Protein AF-A0A931BWD2-F1 (afdb_monomer_lite)

Sequence (123 aa):
MAHSYVINSINGLVLILVGLTRYVVIPDQPVTALAVPVFGLLLLACTYHLRKHNRFVFHTVTSLTLLAAVLLSLQVSADASWSTQDVLLLLMGLSCFIATLFFVGSFVRERRLRDRSVYKDDL

pLDDT: mean 92.73, std 8.56, range [55.41, 98.62]

Secondary structure (DSSP, 8-state):
---HHHHHHHHHHHHHHHHHHHHHHSTT--GGGGHHHHHHHHHHHHHHHHHTT-HHHHHHHHHHHHHHHHHHHTTS--SSS--HHHHHHHHHHHHHHHHHHHHHHHHHHHHHHHHHHHHHHT-

Foldseek 3Di:
DDQLLVLLLVLLVLQQVLLVVLVVVDPPDDPCSCVSNVVSVVSNVLSVVSVVVPVVSLVVSLVVLLVLLVVLQVPADPDPDGDPNNVSSNSSSVSSVVSSVVSVVVVVVVVVVVVVVVVVVVD

Structure (mmCIF, N/CA/C/O backbone):
data_AF-A0A931BWD2-F1
#
_entry.id   AF-A0A931BWD2-F1
#
loop_
_atom_site.group_PDB
_atom_site.id
_atom_site.type_symbol
_atom_site.label_atom_id
_atom_site.label_alt_id
_atom_site.label_comp_id
_atom_site.label_asym_id
_atom_site.label_entity_id
_atom_site.label_seq_id
_atom_site.pdbx_PDB_ins_code
_atom_site.Cartn_x
_atom_site.Cartn_y
_atom_site.Cartn_z
_atom_site.occupancy
_atom_site.B_iso_or_equiv
_atom_site.auth_seq_id
_atom_site.auth_comp_id
_atom_site.auth_asym_id
_atom_site.auth_atom_id
_atom_site.pdbx_PDB_model_num
ATOM 1 N N . MET A 1 1 ? -7.835 13.431 12.130 1.00 64.81 1 MET A N 1
ATOM 2 C CA . MET A 1 1 ? -7.289 12.254 11.417 1.00 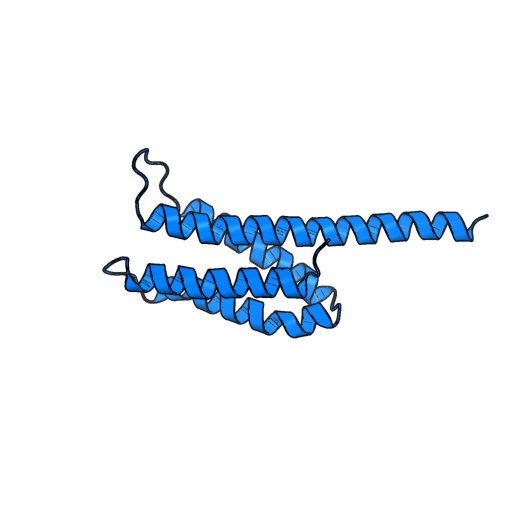64.81 1 MET A CA 1
ATOM 3 C C . MET A 1 1 ? -8.351 11.761 10.458 1.00 64.81 1 MET A C 1
ATOM 5 O O . MET A 1 1 ? -9.505 11.698 10.869 1.00 64.81 1 MET A O 1
ATOM 9 N N . ALA A 1 2 ? -7.975 11.474 9.213 1.00 79.50 2 ALA A N 1
ATOM 10 C CA . ALA A 1 2 ? -8.878 10.907 8.215 1.00 79.50 2 ALA A CA 1
ATOM 11 C C . ALA A 1 2 ? -9.408 9.533 8.665 1.00 79.50 2 ALA A C 1
ATOM 13 O O . ALA A 1 2 ? -8.749 8.830 9.433 1.00 79.50 2 ALA A O 1
ATOM 14 N N . HIS A 1 3 ? -10.598 9.155 8.202 1.00 90.19 3 HIS A N 1
ATOM 15 C CA . HIS A 1 3 ? -11.184 7.859 8.534 1.00 90.19 3 HIS A CA 1
ATOM 16 C C . HIS A 1 3 ? -10.438 6.713 7.841 1.00 90.19 3 HIS A C 1
ATOM 18 O O . HIS A 1 3 ? -10.118 6.802 6.656 1.00 90.19 3 HIS A O 1
ATOM 24 N N . SER A 1 4 ? -10.232 5.599 8.551 1.00 92.31 4 SER A N 1
ATOM 25 C CA . SER A 1 4 ? -9.471 4.445 8.051 1.00 92.31 4 SER A CA 1
ATOM 26 C C . SER A 1 4 ? -10.043 3.865 6.756 1.00 92.31 4 SER A C 1
ATOM 28 O O . SER A 1 4 ? -9.282 3.488 5.875 1.00 92.31 4 SER A O 1
ATOM 30 N N . TYR A 1 5 ? -11.370 3.853 6.591 1.00 94.06 5 TYR A N 1
ATOM 31 C CA . TYR A 1 5 ? -12.003 3.372 5.360 1.00 94.06 5 TYR A CA 1
ATOM 32 C C . TYR A 1 5 ? -11.714 4.284 4.152 1.00 94.06 5 TYR A C 1
ATOM 34 O O . TYR A 1 5 ? -11.554 3.782 3.043 1.00 94.06 5 TYR A O 1
ATOM 42 N N . VAL A 1 6 ? -11.589 5.604 4.352 1.00 96.50 6 VAL A N 1
ATOM 43 C CA . VAL A 1 6 ? -11.233 6.556 3.283 1.00 96.50 6 VAL A CA 1
ATOM 44 C C . VAL A 1 6 ? -9.783 6.343 2.863 1.00 96.50 6 VAL A C 1
ATOM 46 O O . VAL A 1 6 ? -9.509 6.182 1.679 1.00 96.50 6 VAL A O 1
ATOM 49 N N . ILE A 1 7 ? -8.869 6.263 3.834 1.00 97.50 7 ILE A N 1
ATOM 50 C CA . ILE A 1 7 ? -7.444 6.008 3.577 1.00 97.50 7 ILE A CA 1
ATOM 51 C C . ILE A 1 7 ? -7.243 4.667 2.862 1.00 97.50 7 ILE A C 1
ATOM 53 O O . ILE A 1 7 ? -6.519 4.598 1.874 1.00 97.50 7 ILE A O 1
ATOM 57 N N . ASN A 1 8 ? -7.937 3.619 3.309 1.00 97.88 8 ASN A N 1
ATOM 58 C CA . ASN A 1 8 ? -7.911 2.312 2.662 1.00 97.88 8 ASN A CA 1
ATOM 59 C C . ASN A 1 8 ? -8.464 2.350 1.227 1.00 97.88 8 ASN A C 1
ATOM 61 O O . ASN A 1 8 ? -7.895 1.716 0.344 1.00 97.88 8 ASN A O 1
ATOM 65 N N . SER A 1 9 ? -9.533 3.118 0.983 1.00 97.88 9 SER A N 1
ATOM 66 C CA . SER A 1 9 ? -10.104 3.280 -0.362 1.00 97.88 9 SER A CA 1
ATOM 67 C C . SER A 1 9 ? -9.120 3.957 -1.310 1.00 97.88 9 SER A C 1
ATOM 69 O O . SER A 1 9 ? -8.895 3.474 -2.415 1.00 97.88 9 SER A O 1
ATOM 71 N N . ILE A 1 10 ? -8.496 5.048 -0.859 1.00 98.19 10 ILE A N 1
ATOM 72 C CA . ILE A 1 10 ? -7.478 5.763 -1.635 1.00 98.19 10 ILE A CA 1
ATOM 73 C C . ILE A 1 10 ? -6.301 4.831 -1.931 1.00 98.19 10 ILE A C 1
ATOM 75 O O . ILE A 1 10 ? -5.919 4.696 -3.089 1.00 98.19 10 ILE A O 1
ATOM 79 N N . ASN A 1 11 ? -5.776 4.133 -0.919 1.00 98.44 11 ASN A N 1
ATOM 80 C CA . ASN A 1 11 ? -4.657 3.214 -1.113 1.00 98.44 11 ASN A CA 1
ATOM 81 C C . ASN A 1 11 ? -5.003 2.082 -2.095 1.00 98.44 11 ASN A C 1
ATOM 83 O O . ASN A 1 11 ? -4.234 1.804 -3.009 1.00 98.44 11 ASN A O 1
ATOM 87 N N . GLY A 1 12 ? -6.179 1.464 -1.948 1.00 98.38 12 GLY A N 1
ATOM 88 C CA . GLY A 1 12 ? -6.645 0.417 -2.858 1.00 98.38 12 GLY A CA 1
ATOM 89 C C . GLY A 1 12 ? -6.761 0.905 -4.305 1.00 98.38 12 GLY A C 1
ATOM 90 O O . GLY A 1 12 ? -6.290 0.227 -5.215 1.00 98.38 12 GLY A O 1
ATOM 91 N N . LEU A 1 13 ? -7.308 2.107 -4.520 1.00 98.62 13 LEU A N 1
ATOM 92 C CA . LEU A 1 13 ? -7.393 2.719 -5.851 1.00 98.62 13 LEU A CA 1
ATOM 93 C C . LEU A 1 13 ? -6.011 3.013 -6.445 1.00 98.62 13 LEU A C 1
ATOM 95 O O . LEU A 1 13 ? -5.798 2.738 -7.623 1.00 98.62 13 LEU A O 1
ATOM 99 N N . VAL A 1 14 ? -5.066 3.517 -5.647 1.00 98.50 14 VAL A N 1
ATOM 100 C CA . VAL A 1 14 ? -3.684 3.751 -6.098 1.00 98.50 14 VAL A CA 1
ATOM 101 C C . VAL A 1 14 ? -3.041 2.444 -6.559 1.00 98.50 14 VAL A C 1
ATOM 103 O O . VAL A 1 14 ? -2.504 2.394 -7.664 1.00 98.50 14 VAL A O 1
ATOM 106 N N . LEU A 1 15 ? -3.145 1.367 -5.775 1.00 98.44 15 LEU A N 1
ATOM 107 C CA . LEU A 1 15 ? -2.581 0.065 -6.150 1.00 98.44 15 LEU A CA 1
ATOM 108 C C . LEU A 1 15 ? -3.187 -0.500 -7.439 1.00 98.44 15 LEU A C 1
ATOM 110 O O . LEU A 1 15 ? -2.467 -1.086 -8.245 1.00 98.44 15 LEU A O 1
ATOM 114 N N . ILE A 1 16 ? -4.488 -0.300 -7.656 1.00 98.62 16 ILE A N 1
ATOM 115 C CA . ILE A 1 16 ? -5.157 -0.722 -8.891 1.00 98.62 16 ILE A CA 1
ATOM 116 C C . ILE A 1 16 ? -4.659 0.107 -10.072 1.00 98.62 16 ILE A C 1
ATOM 118 O O . ILE A 1 16 ? -4.138 -0.454 -11.031 1.00 98.62 16 ILE A O 1
ATOM 122 N N . LEU A 1 17 ? -4.793 1.432 -10.012 1.00 98.56 17 LEU A N 1
ATOM 123 C CA . LEU A 1 17 ? -4.502 2.302 -11.153 1.00 98.56 17 LEU A CA 1
ATOM 124 C C . LEU A 1 17 ? -3.018 2.252 -11.534 1.00 98.56 17 LEU A C 1
ATOM 126 O O . LEU A 1 17 ? -2.675 2.082 -12.704 1.00 98.56 17 LEU A O 1
ATOM 130 N N . VAL A 1 18 ? -2.132 2.342 -10.545 1.00 98.19 18 VAL A N 1
ATOM 131 C CA . VAL A 1 18 ? -0.680 2.371 -10.760 1.00 98.19 18 VAL A CA 1
ATOM 132 C C . VAL A 1 18 ? -0.149 0.976 -11.067 1.00 98.19 18 VAL A C 1
ATOM 134 O O . VAL A 1 18 ? 0.692 0.829 -11.950 1.00 98.19 18 VAL A O 1
ATOM 137 N N . GLY A 1 19 ? -0.671 -0.063 -10.410 1.00 97.25 19 GLY A N 1
ATOM 138 C CA . GLY A 1 19 ? -0.290 -1.445 -10.692 1.00 97.25 19 GLY A CA 1
ATOM 139 C C . GLY A 1 19 ? -0.698 -1.886 -12.099 1.00 97.25 19 GLY A C 1
ATOM 140 O O . GLY A 1 19 ? 0.098 -2.516 -12.794 1.00 97.25 19 GLY A O 1
ATOM 141 N N . LEU A 1 20 ? -1.892 -1.496 -12.562 1.00 98.00 20 LEU A N 1
ATOM 142 C CA . LEU A 1 20 ? -2.319 -1.731 -13.945 1.00 98.00 20 LEU A CA 1
ATOM 143 C C . LEU A 1 20 ? -1.481 -0.912 -14.932 1.00 98.00 20 LEU A C 1
ATOM 145 O O . LEU A 1 20 ? -1.065 -1.442 -15.957 1.00 98.00 20 LEU A O 1
ATOM 149 N N . THR A 1 21 ? -1.160 0.342 -14.596 1.00 97.88 21 THR A N 1
ATOM 150 C CA . THR A 1 21 ? -0.257 1.172 -15.411 1.00 97.88 21 THR A CA 1
ATOM 151 C C . THR A 1 21 ? 1.108 0.501 -15.562 1.00 97.88 21 THR A C 1
ATOM 153 O O . THR A 1 21 ? 1.606 0.378 -16.677 1.00 97.88 21 THR A O 1
ATOM 156 N N . ARG A 1 22 ? 1.690 -0.012 -14.469 1.00 96.38 22 ARG A N 1
ATOM 157 C CA . ARG A 1 22 ? 2.950 -0.769 -14.495 1.00 96.38 22 ARG A CA 1
ATOM 158 C C . ARG A 1 22 ? 2.860 -1.995 -15.403 1.00 96.38 22 ARG A C 1
ATOM 160 O O . ARG A 1 22 ? 3.804 -2.257 -16.136 1.00 96.38 22 ARG A O 1
ATOM 167 N N . TYR A 1 23 ? 1.750 -2.728 -15.357 1.00 96.56 23 TYR A N 1
ATOM 168 C CA . TYR A 1 23 ? 1.553 -3.920 -16.184 1.00 96.56 23 TYR A CA 1
ATOM 169 C C . TYR A 1 23 ? 1.474 -3.608 -17.686 1.00 96.56 23 TYR A C 1
ATOM 171 O O . TYR A 1 23 ? 1.967 -4.387 -18.491 1.00 96.56 23 TYR A O 1
ATOM 179 N N . VAL A 1 24 ? 0.873 -2.474 -18.062 1.00 96.94 24 VAL A N 1
ATOM 180 C CA . VAL A 1 24 ? 0.695 -2.081 -19.472 1.00 96.94 24 VAL A CA 1
ATOM 181 C C . VAL A 1 24 ? 1.925 -1.368 -20.040 1.00 96.94 24 VAL A C 1
ATOM 183 O O . VAL A 1 24 ? 2.255 -1.554 -21.206 1.00 96.94 24 VAL A O 1
ATOM 186 N N . VAL A 1 25 ? 2.585 -0.525 -19.241 1.00 95.88 25 VAL A N 1
ATOM 187 C CA . VAL A 1 25 ? 3.689 0.335 -19.706 1.00 95.88 25 VAL A CA 1
ATOM 188 C C . VAL A 1 25 ? 5.027 -0.396 -19.715 1.00 95.88 25 VAL A C 1
ATOM 190 O O . VAL A 1 25 ? 5.866 -0.110 -20.568 1.00 95.88 25 VAL A O 1
ATOM 193 N N . ILE A 1 26 ? 5.255 -1.313 -18.772 1.00 95.06 26 ILE A N 1
ATOM 194 C CA . ILE A 1 26 ? 6.505 -2.069 -18.730 1.00 95.06 26 ILE A CA 1
ATOM 195 C C . ILE A 1 26 ? 6.350 -3.323 -19.604 1.00 95.06 26 ILE A C 1
ATOM 197 O O . ILE A 1 26 ? 5.436 -4.111 -19.354 1.00 95.06 26 ILE A O 1
ATOM 201 N N . PRO A 1 27 ? 7.216 -3.532 -20.611 1.00 92.56 27 PRO A N 1
ATOM 202 C CA . PRO A 1 27 ? 7.145 -4.706 -21.473 1.00 92.56 27 PRO A CA 1
ATOM 203 C C . PRO A 1 27 ? 7.434 -6.003 -20.702 1.00 92.56 27 PRO A C 1
ATOM 205 O O . PRO A 1 27 ? 8.062 -5.988 -19.642 1.00 92.56 27 PRO A O 1
ATOM 208 N N . ASP A 1 28 ? 6.950 -7.120 -21.251 1.00 92.62 28 ASP A N 1
ATOM 209 C CA . ASP A 1 28 ? 7.216 -8.491 -20.789 1.00 92.62 28 ASP A CA 1
ATOM 210 C C . ASP A 1 28 ? 6.892 -8.764 -19.308 1.00 92.62 28 ASP A C 1
ATOM 212 O O . ASP A 1 28 ? 7.497 -9.618 -18.656 1.00 92.62 28 ASP A O 1
ATOM 216 N N . GLN A 1 29 ? 5.903 -8.055 -18.752 1.00 93.00 29 GLN A N 1
ATOM 217 C CA . GLN A 1 29 ? 5.480 -8.278 -17.372 1.00 93.00 29 GLN A CA 1
ATOM 218 C C . GLN A 1 29 ? 4.774 -9.633 -17.207 1.00 93.00 29 GLN A C 1
ATOM 220 O O . GLN A 1 29 ? 3.798 -9.923 -17.907 1.00 93.00 29 GLN A O 1
ATOM 225 N N . PRO A 1 30 ? 5.192 -10.456 -16.227 1.00 93.88 30 PRO A N 1
ATOM 226 C CA . PRO A 1 30 ? 4.516 -11.712 -15.944 1.00 93.88 30 PRO A CA 1
ATOM 227 C C . PRO A 1 30 ? 3.111 -11.454 -15.389 1.00 93.88 30 PRO A C 1
ATOM 229 O O . PRO A 1 30 ? 2.861 -10.448 -14.726 1.00 93.88 30 PRO A O 1
ATOM 232 N N . VAL A 1 31 ? 2.194 -12.409 -15.573 1.00 94.25 31 VAL A N 1
ATOM 233 C CA . VAL A 1 31 ? 0.819 -12.333 -15.031 1.00 94.25 31 VAL A CA 1
ATOM 234 C C . VAL A 1 31 ? 0.814 -12.121 -13.509 1.00 94.25 31 VAL A C 1
ATOM 236 O O . VAL A 1 31 ? -0.072 -11.461 -12.972 1.00 94.25 31 VAL A O 1
ATOM 239 N N . THR A 1 32 ? 1.840 -12.604 -12.804 1.00 93.31 32 THR A N 1
ATOM 240 C CA . THR A 1 32 ? 2.018 -12.397 -11.359 1.00 93.31 32 THR A CA 1
ATOM 241 C C . THR A 1 32 ? 2.166 -10.924 -10.963 1.00 93.31 32 THR A C 1
ATOM 243 O O . THR A 1 32 ? 1.846 -10.579 -9.827 1.00 93.31 32 THR A O 1
ATOM 246 N N . ALA A 1 33 ? 2.551 -10.025 -11.876 1.00 92.06 33 ALA A N 1
ATOM 247 C CA . ALA A 1 33 ? 2.577 -8.583 -11.626 1.00 92.06 33 ALA A CA 1
ATOM 248 C C . ALA A 1 33 ? 1.179 -7.996 -11.336 1.00 92.06 33 ALA A C 1
ATOM 250 O O . ALA A 1 33 ? 1.067 -6.986 -10.637 1.00 92.06 33 ALA A O 1
ATOM 251 N N . LEU A 1 34 ? 0.104 -8.654 -11.795 1.00 96.31 34 LEU A N 1
ATOM 252 C CA . LEU A 1 34 ? -1.280 -8.275 -11.485 1.00 96.31 34 LEU A CA 1
ATOM 253 C C . LEU A 1 34 ? -1.676 -8.558 -10.027 1.00 96.31 34 LEU A C 1
ATOM 255 O O . LEU A 1 34 ? -2.733 -8.103 -9.586 1.00 96.31 34 LEU A O 1
ATOM 259 N N . ALA A 1 35 ? -0.827 -9.238 -9.248 1.00 95.75 35 ALA A N 1
ATOM 260 C CA . ALA A 1 35 ? -1.056 -9.443 -7.821 1.00 95.75 35 ALA A CA 1
ATOM 261 C C . ALA A 1 35 ? -1.231 -8.117 -7.062 1.00 95.75 35 ALA A C 1
ATOM 263 O O . ALA A 1 35 ? -2.033 -8.054 -6.133 1.00 95.75 35 ALA A O 1
ATOM 264 N N . VAL A 1 36 ? -0.539 -7.045 -7.473 1.00 96.19 36 VAL A N 1
ATOM 265 C CA . VAL A 1 36 ? -0.636 -5.733 -6.810 1.00 96.19 36 VAL A CA 1
ATOM 266 C C . VAL A 1 36 ? -2.010 -5.073 -7.043 1.00 96.19 36 VAL A C 1
ATOM 268 O O . VAL A 1 36 ? -2.664 -4.732 -6.055 1.00 96.19 36 VAL A O 1
ATOM 271 N N . PRO A 1 37 ? -2.530 -4.965 -8.285 1.00 98.00 37 PRO A N 1
ATOM 272 C CA . PRO A 1 37 ? -3.920 -4.570 -8.529 1.00 98.00 37 PRO A CA 1
ATOM 273 C C . PRO A 1 37 ? -4.957 -5.441 -7.816 1.00 98.00 37 PRO A C 1
ATOM 275 O O . PRO A 1 37 ? -5.902 -4.916 -7.224 1.00 98.00 37 PRO A O 1
ATOM 278 N N . VAL A 1 38 ? -4.779 -6.768 -7.831 1.00 98.31 38 VAL A N 1
ATOM 279 C CA . VAL A 1 38 ? -5.684 -7.700 -7.136 1.00 98.31 38 VAL A CA 1
ATOM 280 C C .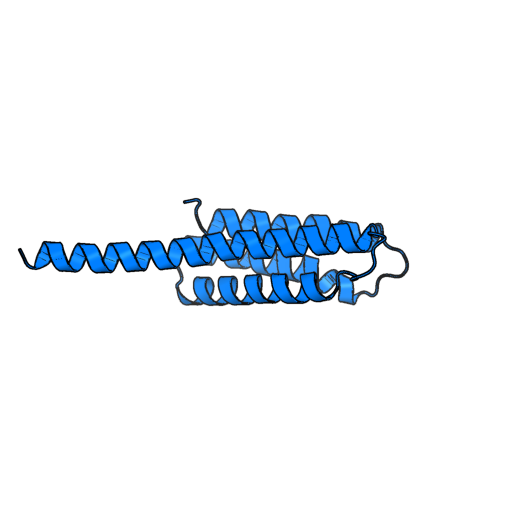 VAL A 1 38 ? -5.676 -7.440 -5.630 1.00 98.31 38 VAL A C 1
ATOM 282 O O . VAL A 1 38 ? -6.734 -7.401 -5.005 1.00 98.31 38 VAL A O 1
ATOM 285 N N . PHE A 1 39 ? -4.509 -7.183 -5.043 1.00 98.12 39 PHE A N 1
ATOM 286 C CA . PHE A 1 39 ? -4.406 -6.790 -3.643 1.00 98.12 39 PHE A CA 1
ATOM 287 C C . PHE A 1 39 ? -5.126 -5.460 -3.368 1.00 98.12 39 PHE A C 1
ATOM 289 O O . PHE A 1 39 ? -5.849 -5.351 -2.378 1.00 98.12 39 PHE A O 1
ATOM 296 N N . GLY A 1 40 ? -5.032 -4.485 -4.277 1.00 98.19 40 GLY A N 1
ATOM 297 C CA . GLY A 1 40 ? -5.827 -3.257 -4.214 1.00 98.19 40 GLY A CA 1
ATOM 298 C C . GLY A 1 40 ? -7.339 -3.518 -4.182 1.00 98.19 40 GLY A C 1
ATOM 299 O O . GLY A 1 40 ? -8.038 -2.943 -3.347 1.00 98.19 40 GLY A O 1
ATOM 300 N N . LEU A 1 41 ? -7.847 -4.443 -5.005 1.00 98.38 41 LEU A N 1
ATOM 301 C CA . LEU A 1 41 ? -9.259 -4.857 -4.981 1.00 98.38 41 LEU A CA 1
ATOM 302 C C . LEU A 1 41 ? -9.654 -5.508 -3.648 1.00 98.38 41 LEU A C 1
ATOM 304 O O . LEU A 1 41 ? -10.720 -5.202 -3.108 1.00 98.38 41 LEU A O 1
ATOM 308 N N . LEU A 1 42 ? -8.795 -6.364 -3.087 1.00 98.06 42 LEU A N 1
ATOM 309 C CA . LEU A 1 42 ? -9.022 -6.969 -1.770 1.00 98.06 42 LEU A CA 1
ATOM 310 C C . LEU A 1 42 ? -9.085 -5.907 -0.665 1.00 98.06 42 LEU A C 1
ATOM 312 O O . LEU A 1 42 ? -9.973 -5.963 0.190 1.00 98.06 42 LEU A O 1
ATOM 316 N N . LEU A 1 43 ? -8.206 -4.899 -0.706 1.00 97.75 43 LEU A N 1
ATOM 317 C CA . LEU A 1 43 ? -8.288 -3.761 0.210 1.00 97.75 43 LEU A CA 1
ATOM 318 C C . LEU A 1 43 ? -9.625 -3.031 0.049 1.00 97.75 43 LEU A C 1
ATOM 320 O O . LEU A 1 43 ? -10.296 -2.778 1.051 1.00 97.75 43 LEU A O 1
ATOM 324 N N . LEU A 1 44 ? -10.070 -2.754 -1.181 1.00 98.06 44 LEU A N 1
ATOM 325 C CA . LEU A 1 44 ? -11.370 -2.118 -1.411 1.00 98.06 44 LEU A CA 1
ATOM 326 C C . LEU A 1 44 ? -12.530 -2.940 -0.834 1.00 98.06 44 LEU A C 1
ATOM 328 O O . LEU A 1 44 ? -13.388 -2.360 -0.164 1.00 98.06 44 LEU A O 1
ATOM 332 N N . ALA A 1 45 ? -12.519 -4.266 -0.987 1.00 97.31 45 ALA A N 1
ATOM 333 C CA . ALA A 1 45 ? -13.523 -5.154 -0.394 1.00 97.31 45 ALA A CA 1
ATOM 334 C C . ALA A 1 45 ? -13.557 -5.068 1.149 1.00 97.31 45 ALA A C 1
ATOM 336 O O . ALA A 1 45 ? -14.627 -5.105 1.768 1.00 97.31 45 ALA A O 1
ATOM 337 N N . CYS A 1 46 ? -12.405 -4.862 1.792 1.00 96.81 46 CYS A N 1
ATOM 338 C CA . CYS A 1 46 ? -12.311 -4.659 3.240 1.00 96.81 46 CYS A CA 1
ATOM 339 C C . CYS A 1 46 ? -12.860 -3.299 3.717 1.00 96.81 46 CYS A C 1
ATOM 341 O O . CYS A 1 46 ? -13.186 -3.157 4.899 1.00 96.81 46 CYS A O 1
ATOM 343 N N . THR A 1 47 ? -13.033 -2.310 2.831 1.00 95.94 47 THR A N 1
ATOM 344 C CA . THR A 1 47 ? -13.507 -0.954 3.181 1.00 95.94 47 THR A CA 1
ATOM 345 C C . THR A 1 47 ? -14.840 -0.969 3.926 1.00 95.94 47 THR A C 1
ATOM 347 O O . THR A 1 47 ? -15.007 -0.250 4.915 1.00 95.94 47 THR A O 1
ATOM 350 N N . TYR A 1 48 ? -15.780 -1.816 3.498 1.00 93.38 48 TYR A N 1
ATOM 351 C CA . TYR A 1 48 ? -17.082 -1.947 4.156 1.00 93.38 48 TYR A CA 1
ATOM 352 C C . TYR A 1 48 ? -16.942 -2.371 5.625 1.00 93.38 48 TYR A C 1
ATOM 354 O O . TYR A 1 48 ? -17.574 -1.801 6.516 1.00 93.38 48 TYR A O 1
ATOM 362 N N . HIS A 1 49 ? -16.063 -3.334 5.893 1.00 93.38 49 HIS A N 1
ATOM 363 C CA . HIS A 1 49 ? -15.817 -3.855 7.234 1.00 93.38 49 HIS A CA 1
ATOM 364 C C . HIS A 1 49 ? -15.038 -2.867 8.112 1.00 93.38 49 HIS A C 1
ATOM 366 O O . HIS A 1 49 ? -15.319 -2.763 9.308 1.00 93.38 49 HIS A O 1
ATOM 372 N N . LEU A 1 50 ? -14.123 -2.089 7.523 1.00 93.38 50 LEU A N 1
ATOM 373 C CA . LEU A 1 50 ? -13.450 -0.983 8.213 1.00 93.38 50 LEU A CA 1
ATOM 374 C C . LEU A 1 50 ? -14.439 0.111 8.626 1.00 93.38 50 LEU A C 1
ATOM 376 O O . LEU A 1 50 ? -14.341 0.643 9.730 1.00 93.38 50 LEU A O 1
ATOM 380 N N . ARG A 1 51 ? -15.431 0.416 7.779 1.00 93.06 51 ARG A N 1
ATOM 381 C CA . ARG A 1 51 ? -16.505 1.365 8.112 1.00 93.06 51 ARG A CA 1
ATOM 382 C C . ARG A 1 51 ? -17.383 0.871 9.266 1.00 93.06 51 ARG A C 1
ATOM 384 O O . ARG A 1 51 ? -17.887 1.683 10.031 1.00 93.06 51 ARG A O 1
ATOM 391 N N . LYS A 1 52 ? -17.526 -0.448 9.422 1.00 93.62 52 LYS A N 1
ATOM 392 C CA . LYS A 1 52 ? -18.198 -1.087 10.567 1.00 93.62 52 LYS A CA 1
ATOM 393 C C . LYS A 1 52 ? -17.323 -1.211 11.822 1.00 93.62 52 LYS A C 1
ATOM 395 O O . LYS A 1 52 ? -17.730 -1.880 12.765 1.00 93.62 52 LYS A O 1
ATOM 400 N N . HIS A 1 53 ? -16.136 -0.599 11.848 1.00 89.69 53 HIS A N 1
ATOM 401 C CA . HIS A 1 53 ? -15.217 -0.641 12.991 1.00 89.69 53 HIS A CA 1
ATOM 402 C C . HIS A 1 53 ? -14.838 -2.067 13.441 1.00 89.69 53 HIS A C 1
ATOM 404 O O . HIS A 1 53 ? -14.579 -2.312 14.621 1.00 89.69 53 HIS A O 1
ATOM 410 N N . ASN A 1 54 ? -14.781 -3.028 12.511 1.00 94.06 54 ASN A N 1
ATOM 411 C CA . ASN A 1 54 ? -14.348 -4.385 12.836 1.00 94.06 54 ASN A CA 1
ATOM 412 C C . ASN A 1 54 ? -12.845 -4.393 13.180 1.00 94.06 54 ASN A C 1
ATOM 414 O O . ASN A 1 54 ? -12.000 -4.213 12.301 1.00 94.06 54 ASN A O 1
ATOM 418 N N . ARG A 1 55 ? -12.518 -4.630 14.458 1.00 92.25 55 ARG A N 1
ATOM 419 C CA . ARG A 1 55 ? -11.137 -4.610 14.976 1.00 92.25 55 ARG A CA 1
ATOM 420 C C . ARG A 1 55 ? -10.235 -5.645 14.314 1.00 92.25 55 ARG A C 1
ATOM 422 O O . ARG A 1 55 ? -9.085 -5.335 14.023 1.00 92.25 55 ARG A O 1
ATOM 429 N N . PHE A 1 56 ? -10.749 -6.850 14.063 1.00 95.25 56 PHE A N 1
ATOM 430 C CA . PHE A 1 56 ? -9.973 -7.902 13.408 1.00 95.25 56 PHE A CA 1
ATOM 431 C C . PHE A 1 56 ? -9.553 -7.448 12.010 1.00 95.25 56 PHE A C 1
ATOM 433 O O . PHE A 1 56 ? -8.363 -7.384 11.716 1.00 95.25 56 PHE A O 1
ATOM 440 N N . VAL A 1 57 ? -10.520 -7.006 11.198 1.00 96.12 57 VAL A N 1
ATOM 441 C CA . VAL A 1 57 ? -10.247 -6.511 9.839 1.00 96.12 57 VAL A CA 1
ATOM 442 C C . VAL A 1 57 ? -9.311 -5.307 9.864 1.00 96.12 57 VAL A C 1
ATOM 444 O O . VAL A 1 57 ? -8.409 -5.229 9.037 1.00 96.12 57 VAL A O 1
ATOM 447 N N . PHE A 1 58 ? -9.475 -4.393 10.821 1.00 96.31 58 PHE A N 1
ATOM 448 C CA . PHE A 1 58 ? -8.587 -3.242 10.966 1.00 96.31 58 PHE A CA 1
ATOM 449 C C . PHE A 1 58 ? -7.120 -3.651 11.161 1.00 96.31 58 PHE A C 1
ATOM 451 O O . PHE A 1 58 ? -6.246 -3.158 10.443 1.00 96.31 58 PHE A O 1
ATOM 458 N N . HIS A 1 59 ? -6.838 -4.573 12.086 1.00 95.62 59 HIS A N 1
ATOM 459 C CA . HIS A 1 59 ? -5.474 -5.050 12.319 1.00 95.62 59 HIS A CA 1
ATOM 460 C C . HIS A 1 59 ? -4.931 -5.830 11.120 1.00 95.62 59 HIS A C 1
ATOM 462 O O . HIS A 1 59 ? -3.817 -5.553 10.681 1.00 95.62 59 HIS A O 1
ATOM 468 N N . THR A 1 60 ? -5.731 -6.723 10.531 1.00 97.19 60 THR A N 1
ATOM 469 C CA . THR A 1 60 ? -5.330 -7.494 9.347 1.00 97.19 60 THR A CA 1
ATOM 470 C C . THR A 1 60 ? -5.001 -6.588 8.161 1.00 97.19 60 THR A C 1
ATOM 472 O O . THR A 1 60 ? -3.937 -6.731 7.566 1.00 97.19 60 THR A O 1
ATOM 475 N N . VAL A 1 61 ? -5.862 -5.615 7.841 1.00 97.69 61 VAL A N 1
ATOM 476 C CA . VAL A 1 61 ? -5.618 -4.646 6.759 1.00 97.69 61 VAL A CA 1
ATOM 477 C C . VAL A 1 61 ? -4.366 -3.823 7.038 1.00 97.69 61 VAL A C 1
ATOM 479 O O . VAL A 1 61 ? -3.560 -3.626 6.132 1.00 97.69 61 VAL A O 1
ATOM 482 N N . THR A 1 62 ? -4.167 -3.377 8.279 1.00 97.75 62 THR A N 1
ATOM 483 C CA . THR A 1 62 ? -2.972 -2.610 8.656 1.00 97.75 62 THR A CA 1
ATOM 484 C C . THR A 1 62 ? -1.697 -3.422 8.430 1.00 97.75 62 THR A C 1
ATOM 486 O O . THR A 1 62 ? -0.774 -2.938 7.778 1.00 97.75 62 THR A O 1
ATOM 489 N N . SER A 1 63 ? -1.659 -4.669 8.907 1.00 97.94 63 SER A N 1
ATOM 490 C CA . SER A 1 63 ? -0.509 -5.563 8.738 1.00 97.94 63 SER A CA 1
ATOM 491 C C . SER A 1 63 ? -0.245 -5.906 7.272 1.00 97.94 63 SER A C 1
ATOM 493 O O . SER A 1 63 ? 0.901 -5.851 6.835 1.00 97.94 63 SER A O 1
ATOM 495 N N . LEU A 1 64 ? -1.290 -6.211 6.495 1.00 97.94 64 LEU A N 1
ATOM 496 C CA . LEU A 1 64 ? -1.156 -6.507 5.067 1.00 97.94 64 LEU A CA 1
ATOM 497 C C . LEU A 1 64 ? -0.682 -5.286 4.271 1.00 97.94 64 LEU A C 1
ATOM 499 O O . LEU A 1 64 ? 0.153 -5.421 3.381 1.00 97.94 64 LEU A O 1
ATOM 503 N N . THR A 1 65 ? -1.175 -4.092 4.605 1.00 98.25 65 THR A N 1
ATOM 504 C CA . THR A 1 65 ? -0.758 -2.848 3.941 1.00 98.25 65 THR A CA 1
ATOM 505 C C . THR A 1 65 ? 0.706 -2.527 4.245 1.00 98.25 65 THR A C 1
ATOM 507 O O . THR A 1 65 ? 1.454 -2.177 3.333 1.00 98.25 65 THR A O 1
ATOM 510 N N . LEU A 1 66 ? 1.151 -2.717 5.493 1.00 98.25 66 LEU A N 1
ATOM 511 C CA . LEU A 1 66 ? 2.561 -2.568 5.860 1.00 98.25 66 LEU A CA 1
ATOM 512 C C . LEU A 1 66 ? 3.445 -3.581 5.126 1.00 98.25 66 LEU A C 1
ATOM 514 O O . LEU A 1 66 ? 4.487 -3.213 4.587 1.00 98.25 66 LEU A O 1
ATOM 518 N N . LEU A 1 67 ? 3.020 -4.846 5.078 1.00 98.12 67 LEU A N 1
ATOM 519 C CA . LEU A 1 67 ? 3.744 -5.892 4.363 1.00 98.12 67 LEU A CA 1
ATOM 520 C C . LEU A 1 67 ? 3.885 -5.543 2.877 1.00 98.12 67 LEU A C 1
ATOM 522 O O . LEU A 1 67 ? 4.981 -5.635 2.332 1.00 98.12 67 LEU A O 1
ATOM 526 N N . ALA A 1 68 ? 2.808 -5.079 2.238 1.00 97.81 68 ALA A N 1
ATOM 527 C CA . ALA A 1 68 ? 2.849 -4.628 0.852 1.00 97.81 68 ALA A CA 1
ATOM 528 C C . ALA A 1 68 ? 3.817 -3.450 0.657 1.00 97.81 68 ALA A C 1
ATOM 530 O O . ALA A 1 68 ? 4.582 -3.458 -0.304 1.00 97.81 68 ALA A O 1
ATOM 531 N N . ALA A 1 69 ? 3.840 -2.475 1.575 1.00 98.06 69 ALA A N 1
ATOM 532 C CA . ALA A 1 69 ? 4.796 -1.366 1.523 1.00 98.06 69 ALA A CA 1
ATOM 533 C C . ALA A 1 69 ? 6.248 -1.869 1.498 1.00 98.06 69 ALA A C 1
ATOM 535 O O . ALA A 1 69 ? 7.037 -1.439 0.657 1.00 98.06 69 ALA A O 1
ATOM 536 N N . VAL A 1 70 ? 6.587 -2.811 2.384 1.00 97.81 70 VAL A N 1
ATOM 537 C CA . VAL A 1 70 ? 7.930 -3.406 2.463 1.00 97.81 70 VAL A CA 1
ATOM 538 C C . VAL A 1 70 ? 8.259 -4.197 1.198 1.00 97.81 70 VAL A C 1
ATOM 540 O O . VAL A 1 70 ? 9.285 -3.941 0.575 1.00 97.81 70 VAL A O 1
ATOM 543 N N . LEU A 1 71 ? 7.385 -5.115 0.776 1.00 96.88 71 LEU A N 1
ATOM 544 C CA . LEU A 1 71 ? 7.629 -5.972 -0.391 1.00 96.88 71 LEU A CA 1
ATOM 545 C C . LEU A 1 71 ? 7.768 -5.183 -1.697 1.00 96.88 71 LEU A C 1
ATOM 547 O O . LEU A 1 71 ? 8.553 -5.572 -2.558 1.00 96.88 71 LEU A O 1
ATOM 551 N N . LEU A 1 72 ? 7.016 -4.091 -1.856 1.00 96.38 72 LEU A N 1
ATOM 552 C CA . LEU A 1 72 ? 7.143 -3.204 -3.013 1.00 96.38 72 LEU A CA 1
ATOM 553 C C . LEU A 1 72 ? 8.445 -2.403 -2.962 1.00 96.38 72 LEU A C 1
ATOM 555 O O . LEU A 1 72 ? 9.119 -2.283 -3.978 1.00 96.38 72 LEU A O 1
ATOM 559 N N . SER A 1 73 ? 8.825 -1.912 -1.780 1.00 94.50 73 SER A N 1
ATOM 560 C CA . SER A 1 73 ? 10.064 -1.144 -1.598 1.00 94.50 73 SER A CA 1
ATOM 561 C C . SER A 1 73 ? 11.314 -1.996 -1.833 1.00 94.50 73 SER A C 1
ATOM 563 O O . SER A 1 73 ? 12.301 -1.494 -2.352 1.00 94.50 73 SER A O 1
ATOM 565 N N . LEU A 1 74 ? 11.267 -3.292 -1.505 1.00 95.00 74 LEU A N 1
ATOM 566 C CA . LEU A 1 74 ? 12.361 -4.238 -1.758 1.00 95.00 74 LEU A CA 1
ATOM 567 C C . LEU A 1 74 ? 12.575 -4.561 -3.245 1.00 95.00 74 LEU A C 1
ATOM 569 O O . LEU A 1 74 ? 13.628 -5.076 -3.601 1.00 95.00 74 LEU A O 1
ATOM 573 N N . GLN A 1 75 ? 11.586 -4.301 -4.103 1.00 92.62 75 GLN A N 1
ATOM 574 C CA . GLN A 1 75 ? 11.698 -4.525 -5.550 1.00 92.62 75 GLN A CA 1
ATOM 575 C C . GLN A 1 75 ? 12.276 -3.324 -6.303 1.00 92.62 75 GLN A C 1
ATOM 577 O O . GLN A 1 75 ? 12.538 -3.433 -7.499 1.00 92.62 75 GLN A O 1
ATOM 582 N N . VAL A 1 76 ? 12.423 -2.179 -5.635 1.00 92.62 76 VAL A N 1
ATOM 583 C CA . VAL A 1 76 ? 13.003 -0.968 -6.218 1.00 92.62 76 VAL A CA 1
ATOM 584 C C . VAL A 1 76 ? 14.508 -1.172 -6.364 1.00 92.62 76 VAL A C 1
ATOM 586 O O . VAL A 1 76 ? 15.162 -1.591 -5.405 1.00 92.62 76 VAL A O 1
ATOM 589 N N . SER A 1 77 ? 15.058 -0.887 -7.547 1.00 89.62 77 SER A N 1
ATOM 590 C CA . SER A 1 77 ? 16.505 -0.973 -7.757 1.00 89.62 77 SER A CA 1
ATOM 591 C C . SER A 1 77 ? 17.260 0.002 -6.844 1.00 89.62 77 SER A C 1
ATOM 593 O O . SER A 1 77 ? 16.809 1.118 -6.586 1.00 89.62 77 SER A O 1
ATOM 595 N N . ALA A 1 78 ? 18.433 -0.422 -6.369 1.00 84.31 78 ALA A N 1
ATOM 596 C CA . ALA A 1 78 ? 19.365 0.428 -5.627 1.00 84.31 78 ALA A CA 1
ATOM 597 C C . ALA A 1 78 ? 20.292 1.246 -6.550 1.00 84.31 78 ALA A C 1
ATOM 599 O O . ALA A 1 78 ? 21.144 1.992 -6.062 1.00 84.31 78 ALA A O 1
ATOM 600 N N . ASP A 1 79 ? 20.153 1.093 -7.869 1.00 85.38 79 ASP A N 1
ATOM 601 C CA . ASP A 1 79 ? 20.986 1.780 -8.849 1.00 85.38 79 ASP A CA 1
ATOM 602 C C . ASP A 1 79 ? 20.691 3.285 -8.900 1.00 85.38 79 ASP A C 1
ATOM 604 O O . ASP A 1 79 ? 19.579 3.751 -8.657 1.00 85.38 79 ASP A O 1
ATOM 608 N N . ALA A 1 80 ? 21.700 4.073 -9.280 1.00 76.00 80 ALA A N 1
ATOM 609 C CA . ALA A 1 80 ? 21.567 5.528 -9.372 1.00 76.00 80 ALA A CA 1
ATOM 610 C C . ALA A 1 80 ? 20.616 5.986 -10.499 1.00 76.00 80 ALA A C 1
ATOM 612 O O . ALA A 1 80 ? 20.095 7.103 -10.454 1.00 76.00 80 ALA A O 1
ATOM 613 N N . SER A 1 81 ? 20.386 5.146 -11.514 1.00 86.50 81 SER A N 1
ATOM 614 C CA . SER A 1 81 ? 19.450 5.433 -12.600 1.00 86.50 81 SER A CA 1
ATOM 615 C C . SER A 1 81 ? 18.061 4.893 -12.276 1.00 86.50 81 SER A C 1
ATOM 617 O O . SER A 1 81 ? 17.800 3.700 -12.406 1.00 86.50 81 SER A O 1
ATOM 619 N N . TRP A 1 82 ? 17.159 5.798 -11.912 1.00 88.38 82 TRP A N 1
ATOM 620 C CA . TRP A 1 82 ? 15.754 5.493 -11.665 1.00 88.38 82 TRP A CA 1
ATOM 621 C C . TRP A 1 82 ? 15.034 5.100 -12.955 1.00 88.38 82 TRP A C 1
ATOM 623 O O . TRP A 1 82 ? 14.857 5.932 -13.851 1.00 88.38 82 TRP A O 1
ATOM 633 N 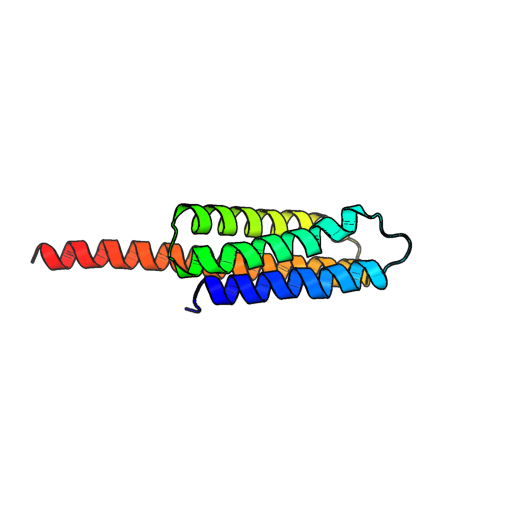N . SER A 1 83 ? 14.580 3.849 -13.044 1.00 93.44 83 SER A N 1
ATOM 634 C CA . SER A 1 83 ? 13.719 3.414 -14.145 1.00 9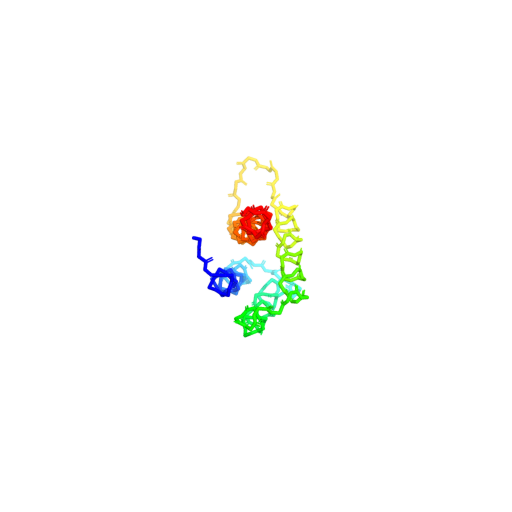3.44 83 SER A CA 1
ATOM 635 C C . SER A 1 83 ? 12.258 3.814 -13.904 1.00 93.44 83 SER A C 1
ATOM 637 O O . SER A 1 83 ? 11.820 4.039 -12.773 1.00 93.44 83 SER A O 1
ATOM 639 N N . THR A 1 84 ? 11.446 3.846 -14.966 1.00 94.00 84 THR A N 1
ATOM 640 C CA . THR A 1 84 ? 9.989 4.037 -14.836 1.00 94.00 84 THR A CA 1
ATOM 641 C C . THR A 1 84 ? 9.359 2.971 -13.935 1.00 94.00 84 THR A C 1
ATOM 643 O O . THR A 1 84 ? 8.435 3.273 -13.182 1.00 94.00 84 THR A O 1
ATOM 646 N N . GLN A 1 85 ? 9.875 1.737 -13.963 1.00 94.25 85 GLN A N 1
ATOM 647 C CA . GLN A 1 85 ? 9.409 0.669 -13.083 1.00 94.25 85 GLN A CA 1
ATOM 648 C C . GLN A 1 85 ? 9.662 1.004 -11.607 1.00 94.25 85 GLN A C 1
ATOM 650 O O . GLN A 1 85 ? 8.755 0.825 -10.792 1.00 94.25 85 GLN A O 1
ATOM 655 N N . ASP A 1 86 ? 10.848 1.516 -11.275 1.00 95.06 86 ASP A N 1
ATOM 656 C CA . ASP A 1 86 ? 11.225 1.879 -9.902 1.00 95.06 86 ASP A CA 1
ATOM 657 C C . ASP A 1 86 ? 10.331 2.988 -9.351 1.00 95.06 86 ASP A C 1
ATOM 659 O O . ASP A 1 86 ? 9.847 2.897 -8.223 1.00 95.06 86 ASP A O 1
ATOM 663 N N . VAL A 1 87 ? 10.034 4.000 -10.171 1.00 95.50 87 VAL A N 1
ATOM 664 C CA . VAL A 1 87 ? 9.134 5.100 -9.794 1.00 95.50 87 VAL A CA 1
ATOM 665 C C . VAL A 1 87 ? 7.723 4.584 -9.499 1.00 95.50 87 VAL A C 1
ATOM 667 O O . VAL A 1 87 ? 7.119 4.974 -8.499 1.00 95.50 87 VAL A O 1
ATOM 670 N N . LEU A 1 88 ? 7.193 3.680 -10.330 1.00 96.56 88 LEU A N 1
ATOM 671 C CA . LEU A 1 88 ? 5.864 3.096 -10.121 1.00 96.56 88 LEU A CA 1
ATOM 672 C C . LEU A 1 88 ? 5.823 2.208 -8.868 1.00 96.56 88 LEU A C 1
ATOM 674 O O . LEU A 1 88 ? 4.866 2.288 -8.092 1.00 96.56 88 LEU A O 1
ATOM 678 N N . LEU A 1 89 ? 6.857 1.389 -8.647 1.00 96.25 89 LEU A N 1
ATOM 679 C CA . LEU A 1 89 ? 6.999 0.560 -7.445 1.00 96.25 89 LEU A CA 1
ATOM 680 C C . LEU A 1 89 ? 7.076 1.416 -6.179 1.00 96.25 89 LEU A C 1
ATOM 682 O O . LEU A 1 89 ? 6.337 1.153 -5.225 1.00 96.25 89 LEU A O 1
ATOM 686 N N . LEU A 1 90 ? 7.891 2.473 -6.191 1.00 95.88 90 LEU A N 1
ATOM 687 C CA . LEU A 1 90 ? 7.973 3.422 -5.086 1.00 95.88 90 LEU A CA 1
ATOM 688 C C . LEU A 1 90 ? 6.647 4.115 -4.819 1.00 95.88 90 LEU A C 1
ATOM 690 O O . LEU A 1 90 ? 6.269 4.260 -3.662 1.00 95.88 90 LEU A O 1
ATOM 694 N N . LEU A 1 91 ? 5.931 4.545 -5.855 1.00 97.44 91 LEU A N 1
ATOM 695 C CA . LEU A 1 91 ? 4.669 5.256 -5.680 1.00 97.44 91 LEU A CA 1
ATOM 696 C C . LEU A 1 91 ? 3.622 4.364 -4.992 1.00 97.44 91 LEU A C 1
ATOM 698 O O . LEU A 1 91 ? 2.947 4.803 -4.058 1.00 97.44 91 LEU A O 1
ATOM 702 N N . MET A 1 92 ? 3.540 3.091 -5.388 1.00 98.25 92 MET A N 1
ATOM 703 C CA . MET A 1 92 ? 2.685 2.101 -4.722 1.00 98.25 92 MET A CA 1
ATOM 704 C C . MET A 1 92 ? 3.160 1.796 -3.292 1.00 98.25 92 MET A C 1
ATOM 706 O O . MET A 1 92 ? 2.350 1.784 -2.362 1.00 98.25 92 MET A O 1
ATOM 710 N N . GLY A 1 93 ? 4.466 1.589 -3.095 1.00 97.88 93 GLY A N 1
ATOM 711 C CA . GLY A 1 93 ? 5.056 1.316 -1.782 1.00 97.88 93 GLY A CA 1
ATOM 712 C C . GLY A 1 93 ? 4.851 2.466 -0.793 1.00 97.88 93 GLY A C 1
ATOM 713 O O . GLY A 1 93 ? 4.428 2.243 0.343 1.00 97.88 93 GLY A O 1
ATOM 714 N N . LEU A 1 94 ? 5.057 3.703 -1.245 1.00 98.00 94 LEU A N 1
ATOM 715 C CA . LEU A 1 94 ? 4.883 4.916 -0.454 1.00 98.00 94 LEU A CA 1
ATOM 716 C C . LEU A 1 94 ? 3.412 5.143 -0.095 1.00 98.00 94 LEU A C 1
ATOM 718 O O . LEU A 1 94 ? 3.118 5.489 1.048 1.00 98.00 94 LEU A O 1
ATOM 722 N N . SER A 1 95 ? 2.486 4.887 -1.024 1.00 98.25 95 SER A N 1
ATOM 723 C CA . SER A 1 95 ? 1.046 4.913 -0.736 1.00 98.25 95 SER A CA 1
ATOM 724 C C . SER A 1 95 ? 0.687 3.956 0.407 1.00 98.25 95 SER A C 1
ATOM 726 O O . SER A 1 95 ? 0.061 4.369 1.390 1.00 98.25 95 SER A O 1
ATOM 728 N N . CYS A 1 96 ? 1.160 2.706 0.343 1.00 98.38 96 CYS A N 1
ATOM 729 C CA . CYS A 1 96 ? 0.953 1.720 1.405 1.00 98.38 96 CYS A CA 1
ATOM 730 C C . CYS A 1 96 ? 1.598 2.148 2.733 1.00 98.38 96 CYS A C 1
ATOM 732 O O . CYS A 1 96 ? 0.993 2.003 3.802 1.00 98.38 96 CYS A O 1
ATOM 734 N N . PHE A 1 97 ? 2.809 2.704 2.687 1.00 98.25 97 PHE A N 1
ATOM 735 C CA . PHE A 1 97 ? 3.501 3.175 3.883 1.00 98.25 97 PHE A CA 1
ATOM 736 C C . PHE A 1 97 ? 2.729 4.310 4.566 1.00 98.25 97 PHE A C 1
ATOM 738 O O . PHE A 1 97 ? 2.424 4.224 5.758 1.00 98.25 97 PHE A O 1
ATOM 745 N N . ILE A 1 98 ? 2.321 5.327 3.802 1.00 97.81 98 ILE A N 1
ATOM 746 C CA . ILE A 1 98 ? 1.523 6.450 4.305 1.00 97.81 98 ILE A CA 1
ATOM 747 C C . ILE A 1 98 ? 0.200 5.943 4.891 1.00 97.81 98 ILE A C 1
ATOM 749 O O . ILE A 1 98 ? -0.146 6.307 6.017 1.00 97.81 98 ILE A O 1
ATOM 753 N N . ALA A 1 99 ? -0.517 5.064 4.185 1.00 97.62 99 ALA A N 1
ATOM 754 C CA . ALA A 1 99 ? -1.764 4.482 4.682 1.00 97.62 99 ALA A CA 1
ATOM 755 C C . ALA A 1 99 ? -1.572 3.769 6.033 1.00 97.62 99 ALA A C 1
ATOM 757 O O . ALA A 1 99 ? -2.356 3.970 6.965 1.00 97.62 99 ALA A O 1
ATOM 758 N N . THR A 1 100 ? -0.480 3.018 6.174 1.00 97.56 100 THR A N 1
ATOM 759 C CA . THR A 1 100 ? -0.123 2.344 7.428 1.00 97.56 100 THR A CA 1
ATOM 760 C C . THR A 1 100 ? 0.125 3.338 8.562 1.00 97.56 100 THR A C 1
ATOM 762 O O . THR A 1 100 ? -0.382 3.130 9.666 1.00 97.56 100 THR A O 1
ATOM 765 N N . LEU A 1 101 ? 0.841 4.441 8.313 1.00 97.00 101 LEU A N 1
ATOM 766 C CA . LEU A 1 101 ? 1.061 5.481 9.326 1.00 97.00 101 LEU A CA 1
ATOM 767 C C . LEU A 1 101 ? -0.264 6.063 9.839 1.00 97.00 101 LEU A C 1
ATOM 769 O O . LEU A 1 101 ? -0.422 6.267 11.045 1.00 97.00 101 LEU A O 1
ATOM 773 N N . PHE A 1 102 ? -1.245 6.269 8.955 1.00 96.75 102 PHE A N 1
ATOM 774 C CA . PHE A 1 102 ? -2.587 6.698 9.358 1.00 96.75 102 PHE A CA 1
ATOM 775 C C .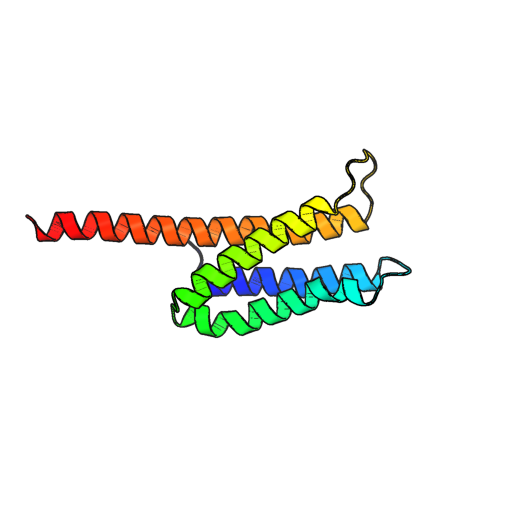 PHE A 1 102 ? -3.310 5.646 10.206 1.00 96.75 102 PHE A C 1
ATOM 777 O O . PHE A 1 102 ? -3.945 6.003 11.203 1.00 96.75 102 PHE A O 1
ATOM 784 N N . PHE A 1 103 ? -3.213 4.362 9.853 1.00 95.19 103 PHE A N 1
ATOM 785 C CA . PHE A 1 103 ? -3.822 3.285 10.638 1.00 95.19 103 PHE A CA 1
ATOM 786 C C . PHE A 1 103 ? -3.202 3.182 12.035 1.00 95.19 103 PHE A C 1
ATOM 788 O O . PHE A 1 103 ? -3.921 3.236 13.036 1.00 95.19 103 PHE A O 1
ATOM 795 N N . VAL A 1 104 ? -1.873 3.139 12.124 1.00 95.06 104 VAL A N 1
ATOM 796 C CA . VAL A 1 104 ? -1.151 3.108 13.405 1.00 95.06 104 VAL A CA 1
ATOM 797 C C . VAL A 1 104 ? -1.462 4.357 14.231 1.00 95.06 104 VAL A C 1
ATOM 799 O O . VAL A 1 104 ? -1.762 4.251 15.420 1.00 95.06 104 VAL A O 1
ATOM 802 N N . GLY A 1 105 ? -1.478 5.536 13.605 1.00 93.81 105 GLY A N 1
ATOM 803 C CA . GLY A 1 105 ? -1.850 6.787 14.264 1.00 93.81 105 GLY A CA 1
ATOM 804 C C . GLY A 1 105 ? -3.269 6.755 14.842 1.00 93.81 105 GLY A C 1
ATOM 805 O O . GLY A 1 105 ? -3.476 7.189 15.979 1.00 93.81 105 GLY A O 1
ATOM 806 N N . SER A 1 106 ? -4.234 6.191 14.107 1.00 90.81 106 SER A N 1
ATOM 807 C CA . SER A 1 106 ? -5.610 6.017 14.595 1.00 90.81 106 SER A CA 1
ATOM 808 C C . SER A 1 106 ? -5.666 5.086 15.805 1.00 90.81 106 SER A C 1
ATOM 810 O O . SER A 1 106 ? -6.293 5.429 16.807 1.00 90.81 106 SER A O 1
ATOM 812 N N . PHE A 1 107 ? -4.949 3.961 15.753 1.00 90.25 107 PHE A N 1
ATOM 813 C CA . PHE A 1 107 ? -4.867 3.007 16.860 1.00 90.25 107 PHE A CA 1
ATOM 814 C C . PHE A 1 107 ? -4.258 3.631 18.125 1.00 90.25 107 PHE A C 1
ATOM 816 O O . PHE A 1 107 ? -4.815 3.518 19.219 1.00 90.25 107 PHE A O 1
ATOM 823 N N . VAL A 1 108 ? -3.138 4.346 17.981 1.00 91.44 108 VAL A N 1
ATOM 824 C CA . VAL A 1 108 ? -2.481 5.037 19.103 1.00 91.44 108 VAL A CA 1
ATOM 825 C C . VAL A 1 108 ? -3.404 6.097 19.703 1.00 91.44 108 VAL A C 1
ATOM 827 O O . VAL A 1 108 ? -3.466 6.237 20.926 1.00 91.44 108 VAL A O 1
ATOM 830 N N . ARG A 1 109 ? -4.151 6.831 18.869 1.00 90.06 109 ARG A N 1
ATOM 831 C CA . ARG A 1 109 ? -5.116 7.831 19.340 1.00 90.06 109 ARG A CA 1
ATOM 832 C C . ARG A 1 109 ? -6.240 7.197 20.157 1.00 90.06 109 ARG A C 1
ATOM 834 O O . ARG A 1 109 ? -6.541 7.703 21.234 1.00 90.06 109 ARG A O 1
ATOM 841 N N . GLU A 1 110 ? -6.835 6.109 19.679 1.00 88.81 110 GLU A N 1
ATOM 842 C CA . GLU A 1 110 ? -7.888 5.390 20.410 1.00 88.81 110 GLU A CA 1
ATOM 843 C C . GLU A 1 110 ? -7.389 4.868 21.760 1.00 88.81 110 GLU A C 1
ATOM 845 O O . GLU A 1 110 ? -8.073 5.032 22.771 1.00 88.81 110 GLU A O 1
ATOM 850 N N . ARG A 1 111 ? -6.163 4.331 21.808 1.00 88.12 111 ARG A N 1
ATOM 851 C CA . ARG A 1 111 ? -5.535 3.912 23.068 1.00 88.12 111 ARG A CA 1
ATOM 852 C C . ARG A 1 111 ? -5.398 5.078 24.051 1.00 88.12 111 ARG A C 1
ATOM 854 O O . ARG A 1 111 ? -5.843 4.967 25.185 1.00 88.12 111 ARG A O 1
ATOM 861 N N . ARG A 1 112 ? -4.852 6.213 23.601 1.00 89.00 112 ARG A N 1
ATOM 862 C CA . ARG A 1 112 ? -4.674 7.408 24.448 1.00 89.00 112 ARG A CA 1
ATOM 863 C C . ARG A 1 112 ? -5.999 7.982 24.955 1.00 89.00 112 ARG A C 1
ATOM 865 O O . ARG A 1 112 ? -6.045 8.505 26.064 1.00 89.00 112 ARG A O 1
ATOM 872 N N . LEU A 1 113 ? -7.060 7.927 24.147 1.00 89.38 113 LEU A N 1
ATOM 873 C CA . LEU A 1 113 ? -8.391 8.384 24.556 1.00 89.38 113 LEU A CA 1
ATOM 874 C C . LEU A 1 113 ? -8.981 7.485 25.644 1.00 89.38 113 LEU A C 1
ATOM 876 O O . LEU A 1 113 ? -9.518 8.008 26.616 1.00 89.38 113 LEU A O 1
ATOM 880 N N . ARG A 1 114 ? -8.821 6.164 25.510 1.00 84.06 114 ARG A N 1
ATOM 881 C CA . ARG A 1 114 ? -9.244 5.202 26.532 1.00 84.06 114 ARG A CA 1
ATOM 882 C C . ARG A 1 114 ? -8.498 5.407 27.851 1.00 84.06 114 ARG A C 1
ATOM 884 O O . ARG A 1 114 ? -9.120 5.400 28.902 1.00 84.06 114 ARG A O 1
ATOM 891 N N . ASP A 1 115 ? -7.189 5.642 27.801 1.00 82.38 115 ASP A N 1
ATOM 892 C CA . ASP A 1 115 ? -6.391 5.852 29.017 1.00 82.38 115 ASP A CA 1
ATOM 893 C C . ASP A 1 115 ? -6.791 7.159 29.746 1.00 82.38 115 ASP A C 1
ATOM 895 O O . ASP A 1 115 ? -6.770 7.221 30.971 1.00 82.38 115 ASP A O 1
ATOM 899 N N . ARG A 1 116 ? -7.216 8.202 29.010 1.00 77.50 116 ARG A N 1
ATOM 900 C CA . ARG A 1 116 ? -7.718 9.462 29.599 1.00 77.50 116 ARG A CA 1
ATOM 901 C C . ARG A 1 116 ? -9.136 9.375 30.157 1.00 77.50 116 ARG A C 1
ATOM 903 O O . ARG A 1 116 ? -9.442 10.142 31.065 1.00 77.50 116 ARG A O 1
ATOM 910 N N . SER A 1 117 ? -10.011 8.545 29.584 1.00 76.62 117 SER A N 1
ATOM 911 C CA . SER A 1 117 ? -11.384 8.417 30.086 1.00 76.62 117 SER A CA 1
ATOM 912 C C . SER A 1 117 ? -11.412 7.718 31.440 1.00 76.62 117 SER A C 1
ATOM 914 O O . SER A 1 117 ? -12.112 8.192 32.319 1.00 76.62 117 SER A O 1
ATOM 916 N N . VAL A 1 118 ? -10.574 6.692 31.636 1.00 73.31 118 VAL A N 1
ATOM 917 C CA . VAL A 1 118 ? -10.457 5.98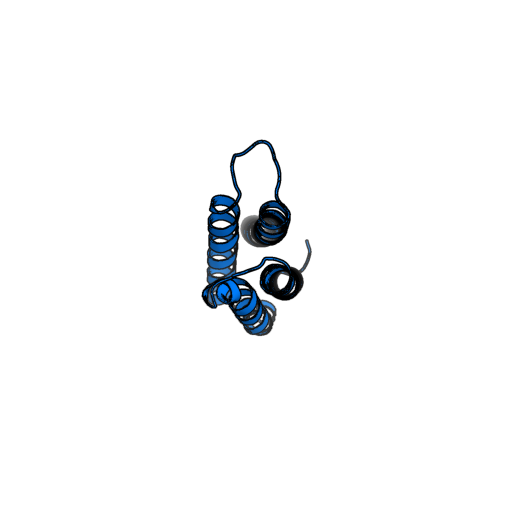0 32.922 1.00 73.31 118 VAL A CA 1
ATOM 918 C C . VAL A 1 118 ? -10.157 6.952 34.072 1.00 73.31 118 VAL A C 1
ATOM 920 O O . VAL A 1 118 ? -10.855 6.941 35.069 1.00 73.31 118 VAL A O 1
ATOM 923 N N . TYR A 1 119 ? -9.222 7.891 33.891 1.00 62.72 119 TYR A N 1
ATOM 924 C CA . TYR A 1 119 ? -8.878 8.870 34.936 1.00 62.72 119 TYR A CA 1
ATOM 925 C C . TYR A 1 119 ? -10.010 9.855 35.290 1.00 62.72 119 TYR A C 1
ATOM 927 O O . TYR A 1 119 ? -9.985 10.459 36.357 1.00 62.72 119 TYR A O 1
ATOM 935 N N . LYS A 1 120 ? -10.983 10.073 34.394 1.00 64.38 120 LYS A N 1
ATOM 936 C CA . LYS A 1 120 ? -12.122 10.961 34.671 1.00 64.38 120 LYS A CA 1
ATOM 937 C C . LYS A 1 120 ? -13.241 10.283 35.455 1.00 64.38 120 LYS A C 1
ATOM 939 O O . LYS A 1 120 ? -14.016 11.003 36.067 1.00 64.38 120 LYS A O 1
ATOM 944 N N . ASP A 1 121 ? -13.328 8.958 35.408 1.00 64.75 121 ASP A N 1
ATOM 945 C CA . ASP A 1 121 ? -14.352 8.198 36.130 1.00 64.75 121 ASP A CA 1
ATOM 946 C C . ASP A 1 121 ? -13.935 7.929 37.597 1.00 64.75 121 ASP A C 1
ATOM 948 O O . ASP A 1 121 ? -14.767 7.531 38.409 1.00 64.75 121 ASP A O 1
ATOM 952 N N . ASP A 1 122 ? -12.665 8.194 37.939 1.00 61.59 122 ASP A N 1
ATOM 953 C CA . ASP A 1 122 ? -12.059 7.987 39.265 1.00 61.59 122 ASP A CA 1
ATOM 954 C C . ASP A 1 122 ? -12.009 9.267 40.147 1.00 61.59 122 ASP A C 1
ATOM 956 O O . ASP A 1 122 ? -11.452 9.231 41.249 1.00 61.59 122 ASP A O 1
ATOM 960 N N . LEU A 1 123 ? -12.548 10.403 39.672 1.00 55.41 123 LEU A N 1
ATOM 961 C CA . LEU A 1 123 ? -12.577 11.721 40.343 1.00 55.41 123 LEU A CA 1
ATOM 962 C C . LEU A 1 123 ? -14.014 12.189 40.597 1.00 55.41 123 LEU A C 1
ATOM 964 O O . LEU A 1 123 ? -14.245 12.767 41.683 1.00 55.41 123 LEU A O 1
#

Radius of gyration: 17.29 Å; chains: 1; bounding box: 40×25×62 Å